Protein AF-A0A7I8J232-F1 (afdb_monomer_lite)

Radius of gyration: 17.25 Å; chains: 1; bounding box: 50×32×42 Å

InterPro domains:
  IPR032870 Alpha-ketoglutarate-dependent dioxygenase alkB homologue 7-like [PTHR21052] (78-134)
  IPR037151 Alpha-ketoglutarate-dependent dioxygenase AlkB-like superfamily [G3DSA:2.60.120.590] (66-136)

pLDDT: mean 78.14, std 16.06, range [40.56, 95.38]

Structure (mmCIF, N/CA/C/O backbone):
data_AF-A0A7I8J232-F1
#
_entry.id   AF-A0A7I8J232-F1
#
loop_
_atom_site.group_PDB
_atom_site.id
_atom_site.type_symbol
_atom_site.label_atom_id
_atom_site.label_alt_id
_atom_site.label_comp_id
_atom_site.label_asym_id
_atom_site.label_entity_id
_atom_site.label_seq_id
_atom_site.pdbx_PDB_ins_code
_atom_site.Cartn_x
_atom_site.Cartn_y
_atom_site.Cartn_z
_atom_site.occupancy
_atom_site.B_iso_or_equiv
_atom_site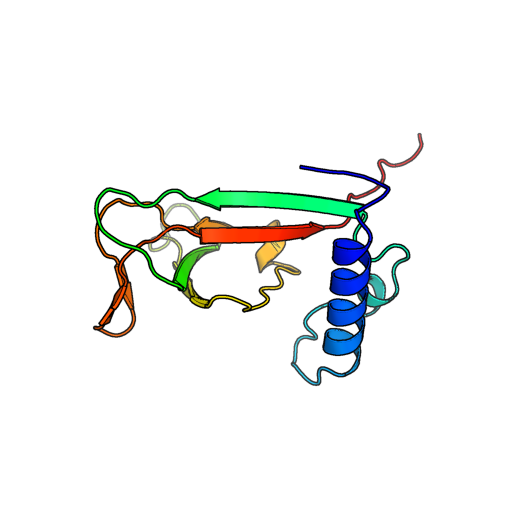.auth_seq_id
_atom_site.auth_comp_id
_atom_site.auth_asym_id
_atom_site.auth_atom_id
_atom_site.pdbx_PDB_model_num
ATOM 1 N N . MET A 1 1 ? 3.937 -14.935 0.954 1.00 87.88 1 MET A N 1
ATOM 2 C CA . MET A 1 1 ? 4.990 -14.049 0.406 1.00 87.88 1 MET A CA 1
ATOM 3 C C . MET A 1 1 ? 5.523 -14.684 -0.869 1.00 87.88 1 MET A C 1
ATOM 5 O O . MET A 1 1 ? 5.565 -15.906 -0.926 1.00 87.88 1 MET A O 1
ATOM 9 N N . ARG A 1 2 ? 5.876 -13.887 -1.877 1.00 89.38 2 ARG A N 1
ATOM 10 C CA . ARG A 1 2 ? 6.417 -14.339 -3.163 1.00 89.38 2 ARG A CA 1
ATOM 11 C C . ARG A 1 2 ? 7.542 -13.404 -3.613 1.00 89.38 2 ARG A C 1
ATOM 13 O O . ARG A 1 2 ? 7.480 -12.210 -3.329 1.00 89.38 2 ARG A O 1
ATOM 20 N N . PHE A 1 3 ? 8.542 -13.960 -4.286 1.00 89.12 3 PHE A N 1
ATOM 21 C CA . PHE A 1 3 ? 9.734 -13.267 -4.776 1.00 89.12 3 PHE A CA 1
ATOM 22 C C . PHE A 1 3 ? 9.948 -13.567 -6.259 1.00 89.12 3 PHE A C 1
ATOM 24 O O . PHE A 1 3 ? 9.501 -14.616 -6.727 1.00 89.12 3 PHE A O 1
ATOM 31 N N . GLY A 1 4 ? 10.687 -12.696 -6.946 1.00 85.00 4 GLY A N 1
ATOM 32 C CA . GLY A 1 4 ? 11.053 -12.882 -8.348 1.00 85.00 4 GLY A CA 1
ATOM 33 C C . GLY A 1 4 ? 9.831 -12.746 -9.244 1.00 85.00 4 GLY A C 1
ATOM 34 O O . GLY A 1 4 ? 9.130 -11.742 -9.155 1.00 85.00 4 GLY A O 1
ATOM 35 N N . ASP A 1 5 ? 9.562 -13.766 -10.059 1.00 88.38 5 ASP A N 1
ATOM 36 C CA . ASP A 1 5 ? 8.458 -13.780 -11.020 1.00 88.38 5 ASP A CA 1
ATOM 37 C C . ASP A 1 5 ? 7.102 -13.681 -10.311 1.00 88.38 5 ASP A C 1
ATOM 39 O O . ASP A 1 5 ? 6.544 -14.662 -9.791 1.00 88.38 5 ASP A O 1
ATOM 43 N N . LEU A 1 6 ? 6.572 -12.462 -10.255 1.00 92.56 6 LEU A N 1
ATOM 44 C CA . LEU A 1 6 ? 5.272 -12.163 -9.677 1.00 92.56 6 LEU A CA 1
ATOM 45 C C . LEU A 1 6 ? 4.150 -12.639 -10.621 1.00 92.56 6 LEU A C 1
ATOM 47 O O . LEU A 1 6 ? 4.354 -12.741 -11.829 1.00 92.56 6 LEU A O 1
ATOM 51 N N . PRO A 1 7 ? 2.965 -12.998 -10.091 1.00 94.56 7 PRO A N 1
ATOM 52 C CA . PRO A 1 7 ? 1.821 -13.321 -10.936 1.00 94.56 7 PRO A CA 1
ATOM 53 C C . PRO A 1 7 ? 1.444 -12.114 -11.800 1.00 94.56 7 PRO A C 1
ATOM 55 O O . PRO A 1 7 ? 1.595 -10.983 -11.349 1.00 94.56 7 PRO A O 1
ATOM 58 N N . ILE A 1 8 ? 0.893 -12.368 -12.991 1.00 94.75 8 ILE A N 1
ATOM 59 C CA . ILE A 1 8 ? 0.587 -11.343 -14.007 1.00 94.75 8 ILE A CA 1
ATOM 60 C C . ILE A 1 8 ? -0.149 -10.141 -13.402 1.00 94.75 8 ILE A C 1
ATOM 62 O O . ILE A 1 8 ? 0.330 -9.022 -13.508 1.00 94.75 8 ILE A O 1
ATOM 66 N N . TRP A 1 9 ? -1.212 -10.384 -12.628 1.00 95.38 9 TRP A N 1
ATOM 67 C CA . TRP A 1 9 ? -1.987 -9.311 -11.991 1.00 95.38 9 TRP A CA 1
ATOM 68 C C . TRP A 1 9 ? -1.162 -8.395 -11.068 1.00 95.38 9 TRP A C 1
ATOM 70 O O . TRP A 1 9 ? -1.538 -7.249 -10.840 1.00 95.38 9 TRP A O 1
ATOM 80 N N . ALA A 1 10 ? -0.071 -8.893 -10.477 1.00 94.31 10 ALA A N 1
ATOM 81 C CA . ALA A 1 10 ? 0.798 -8.108 -9.604 1.00 94.31 10 ALA A CA 1
ATOM 82 C C . ALA A 1 10 ? 1.795 -7.265 -10.407 1.00 94.31 10 ALA A C 1
ATOM 84 O O . ALA A 1 10 ? 2.154 -6.181 -9.951 1.00 94.31 10 ALA A O 1
ATOM 85 N N . SER A 1 11 ? 2.209 -7.748 -11.581 1.00 91.94 11 SER A N 1
ATOM 86 C CA . SER A 1 11 ? 2.949 -6.951 -12.560 1.00 91.94 11 SER A CA 1
ATOM 87 C C . SER A 1 11 ? 2.056 -5.846 -13.123 1.00 91.94 11 SER A C 1
ATOM 89 O O . SER A 1 11 ? 2.428 -4.686 -13.022 1.00 91.94 11 SER A O 1
ATOM 91 N N . ASP A 1 12 ? 0.825 -6.168 -13.533 1.00 95.06 12 ASP A N 1
ATOM 92 C CA . ASP A 1 12 ? -0.147 -5.171 -14.008 1.00 95.06 12 ASP A CA 1
ATOM 93 C C . ASP A 1 12 ? -0.405 -4.089 -12.942 1.00 95.06 12 ASP A C 1
ATOM 95 O O . ASP A 1 12 ? -0.435 -2.894 -13.224 1.00 95.06 12 ASP A O 1
ATOM 99 N N . LEU A 1 13 ? -0.545 -4.494 -11.671 1.00 94.69 13 LEU A N 1
ATOM 100 C CA . LEU A 1 13 ? -0.676 -3.556 -10.554 1.00 94.69 13 LEU A CA 1
ATOM 101 C C . LEU A 1 13 ? 0.579 -2.689 -10.367 1.00 94.69 13 LEU A C 1
ATOM 103 O O . LEU A 1 13 ? 0.463 -1.521 -10.003 1.00 94.69 13 LEU A O 1
ATOM 107 N N . SER A 1 14 ? 1.771 -3.252 -10.573 1.00 93.88 14 SER A N 1
ATOM 108 C CA . SER A 1 14 ? 3.031 -2.508 -10.512 1.00 93.88 14 SER A CA 1
ATOM 109 C C . SER A 1 14 ? 3.098 -1.438 -11.601 1.00 93.88 14 SER A C 1
ATOM 111 O O . SER A 1 14 ? 3.492 -0.310 -11.303 1.00 93.88 14 SER A O 1
ATOM 113 N N . ASP A 1 15 ? 2.674 -1.770 -12.818 1.00 93.44 15 ASP A N 1
ATOM 114 C CA . ASP A 1 15 ? 2.657 -0.849 -13.956 1.00 93.44 15 ASP A CA 1
ATOM 115 C C . ASP A 1 15 ? 1.663 0.293 -13.708 1.00 93.44 15 ASP A C 1
ATOM 117 O O . ASP A 1 15 ? 2.028 1.463 -13.807 1.00 93.44 15 ASP A O 1
ATOM 121 N N . LEU A 1 16 ? 0.458 -0.020 -13.212 1.00 94.06 16 LEU A N 1
ATOM 122 C CA . LEU A 1 16 ? -0.526 0.992 -12.802 1.00 94.06 16 LEU A CA 1
ATOM 123 C C . LEU A 1 16 ? 0.011 1.940 -11.715 1.00 94.06 16 LEU A C 1
ATOM 125 O O . LEU A 1 16 ? -0.267 3.139 -11.737 1.00 94.06 16 LEU A O 1
ATOM 129 N N . ILE A 1 17 ? 0.780 1.424 -10.749 1.00 93.00 17 ILE A N 1
ATOM 130 C CA . ILE A 1 17 ? 1.415 2.252 -9.711 1.00 93.00 17 ILE A CA 1
ATOM 131 C C . ILE A 1 17 ? 2.496 3.151 -10.320 1.00 93.00 17 ILE A C 1
ATOM 133 O O . ILE A 1 17 ? 2.603 4.313 -9.924 1.00 93.00 17 ILE A O 1
ATOM 137 N N . GLN A 1 18 ? 3.296 2.631 -11.255 1.00 92.88 18 GLN A N 1
ATOM 138 C CA . GLN A 1 18 ? 4.327 3.404 -11.945 1.00 92.88 18 GLN A CA 1
ATOM 139 C C . GLN A 1 18 ? 3.706 4.548 -12.747 1.00 92.88 18 GLN A C 1
ATOM 141 O O . GLN A 1 18 ? 4.137 5.689 -12.599 1.00 92.88 18 GLN A O 1
ATOM 146 N N . GLU A 1 19 ? 2.675 4.261 -13.541 1.00 92.38 19 GLU A N 1
ATOM 147 C CA . GLU A 1 19 ? 1.948 5.254 -14.333 1.00 92.38 19 GLU A CA 1
ATOM 148 C C . GLU A 1 19 ? 1.336 6.339 -13.444 1.00 92.38 19 GLU A C 1
ATOM 150 O O . GLU A 1 19 ? 1.556 7.528 -13.679 1.00 92.38 19 GLU A O 1
ATOM 155 N N . ALA A 1 20 ? 0.634 5.944 -12.375 1.00 90.62 20 ALA A N 1
ATOM 156 C CA . ALA A 1 20 ? 0.020 6.881 -11.438 1.00 90.62 20 ALA A CA 1
ATOM 157 C C . ALA A 1 20 ? 1.057 7.761 -10.723 1.00 90.62 20 ALA A C 1
ATOM 159 O O . ALA A 1 20 ? 0.822 8.951 -10.512 1.00 90.62 20 ALA A O 1
ATOM 160 N N . ALA A 1 21 ? 2.211 7.197 -10.356 1.00 90.50 21 ALA A N 1
ATOM 161 C CA . ALA A 1 21 ? 3.296 7.967 -9.763 1.00 90.50 21 ALA A CA 1
ATOM 162 C C . ALA A 1 21 ? 3.960 8.899 -10.787 1.00 90.50 21 ALA A C 1
ATOM 164 O O . ALA A 1 21 ? 4.250 10.037 -10.444 1.00 90.50 21 ALA A O 1
ATOM 165 N N . ALA A 1 22 ? 4.142 8.472 -12.040 1.00 89.94 22 ALA A N 1
ATOM 166 C CA . ALA A 1 22 ? 4.795 9.265 -13.084 1.00 89.94 22 ALA A CA 1
ATOM 167 C C . ALA A 1 22 ? 4.055 10.567 -13.422 1.00 89.94 22 ALA A C 1
ATOM 169 O O . ALA A 1 22 ? 4.695 11.549 -13.792 1.00 89.94 22 ALA A O 1
ATOM 170 N N . VAL A 1 23 ? 2.727 10.582 -13.282 1.00 90.31 23 VAL A N 1
ATOM 171 C CA . VAL A 1 23 ? 1.880 11.762 -13.534 1.00 90.31 23 VAL A CA 1
ATOM 172 C C . VAL A 1 23 ? 1.513 12.533 -12.260 1.00 90.31 23 VAL A C 1
ATOM 174 O O . VAL A 1 23 ? 0.718 13.466 -12.313 1.00 90.31 23 VAL A O 1
ATOM 177 N N . SER A 1 24 ? 2.037 12.127 -11.101 1.00 86.25 24 SER A N 1
ATOM 178 C CA . SER A 1 24 ? 1.716 12.753 -9.819 1.00 86.25 24 SER A CA 1
ATOM 179 C C . SER A 1 24 ? 2.527 14.031 -9.593 1.00 86.25 24 SER A C 1
ATOM 181 O O . SER A 1 24 ? 3.742 13.969 -9.412 1.00 86.25 24 SER A O 1
ATOM 183 N N . ASP A 1 25 ? 1.830 15.153 -9.420 1.00 86.56 25 ASP A N 1
ATOM 184 C CA . ASP A 1 25 ? 2.414 16.453 -9.046 1.00 86.56 25 ASP A CA 1
ATOM 185 C C . ASP A 1 25 ? 2.586 16.641 -7.520 1.00 86.56 25 ASP A C 1
ATOM 187 O O . ASP A 1 25 ? 2.807 17.750 -7.036 1.00 86.56 25 ASP A O 1
ATOM 191 N N . ALA A 1 26 ? 2.426 15.577 -6.723 1.00 83.19 26 ALA A N 1
ATOM 192 C CA . ALA A 1 26 ? 2.593 15.645 -5.271 1.00 83.19 26 ALA A CA 1
ATOM 193 C C . ALA A 1 26 ? 4.046 15.963 -4.873 1.00 83.19 26 ALA A C 1
ATOM 195 O O . ALA A 1 26 ? 4.978 15.368 -5.408 1.00 83.19 26 ALA A O 1
ATOM 196 N N . GLU A 1 27 ? 4.227 16.835 -3.875 1.00 81.69 27 GLU A N 1
ATOM 197 C CA . GLU A 1 27 ? 5.533 17.194 -3.310 1.00 81.69 27 GLU A CA 1
ATOM 198 C C . GLU A 1 27 ? 5.613 16.830 -1.811 1.00 81.69 27 GLU A C 1
ATOM 200 O O . GLU A 1 27 ? 4.777 17.292 -1.028 1.00 81.69 27 GLU A O 1
ATOM 205 N N . PRO A 1 28 ? 6.607 16.025 -1.378 1.00 80.31 28 PRO A N 1
ATOM 206 C CA . PRO A 1 28 ? 7.609 15.362 -2.211 1.00 80.31 28 PRO A CA 1
ATOM 207 C C . PRO A 1 28 ? 6.991 14.262 -3.083 1.00 80.31 28 PRO A C 1
ATOM 209 O O . PRO A 1 28 ? 6.047 13.581 -2.675 1.00 80.31 28 PRO A O 1
ATOM 212 N N . HIS A 1 29 ? 7.579 14.053 -4.261 1.00 84.31 29 HIS A N 1
ATOM 213 C CA . HIS A 1 29 ? 7.117 13.042 -5.207 1.00 84.31 29 HIS A CA 1
ATOM 214 C C . HIS A 1 29 ? 7.045 11.641 -4.555 1.00 84.31 29 HIS A C 1
ATOM 216 O O . HIS A 1 29 ? 8.004 11.219 -3.891 1.00 84.31 29 HIS A O 1
ATOM 222 N N . PRO A 1 30 ? 5.932 10.894 -4.718 1.00 82.50 30 PRO A N 1
ATOM 223 C CA . PRO A 1 30 ? 5.622 9.725 -3.891 1.00 82.50 30 PRO A CA 1
ATOM 224 C C . PRO A 1 30 ? 6.658 8.606 -4.035 1.00 82.50 30 PRO A C 1
ATOM 226 O O . PRO A 1 30 ? 7.038 7.963 -3.051 1.00 82.50 30 PRO A O 1
ATOM 229 N N . ILE A 1 31 ? 7.157 8.395 -5.255 1.00 85.50 31 ILE A N 1
ATOM 230 C CA . ILE A 1 31 ? 8.213 7.431 -5.565 1.00 85.50 31 ILE A CA 1
ATOM 231 C C . ILE A 1 31 ? 9.392 8.196 -6.167 1.00 85.50 31 ILE A C 1
ATOM 233 O O . ILE A 1 31 ? 9.290 8.606 -7.314 1.00 85.50 31 ILE A O 1
ATOM 237 N N . PRO A 1 32 ? 10.532 8.356 -5.467 1.00 84.50 32 PRO A N 1
ATOM 238 C CA . PRO A 1 32 ? 11.690 9.071 -6.001 1.00 84.50 32 PRO A CA 1
ATOM 239 C C . PRO A 1 32 ? 12.024 8.657 -7.441 1.00 84.50 32 PRO A C 1
ATOM 241 O O . PRO A 1 32 ? 12.095 7.461 -7.722 1.00 84.50 32 PRO A O 1
ATOM 244 N N . GLY A 1 33 ? 12.277 9.615 -8.340 1.00 83.19 33 GLY A N 1
ATOM 245 C CA . GLY A 1 33 ? 12.386 9.343 -9.784 1.00 83.19 33 GLY A CA 1
ATOM 246 C C . GLY A 1 33 ? 13.402 8.255 -10.165 1.00 83.19 33 GLY A C 1
ATOM 247 O O . GLY A 1 33 ? 13.152 7.448 -11.054 1.00 83.19 33 GLY A O 1
ATOM 248 N N . HIS A 1 34 ? 14.513 8.140 -9.428 1.00 83.94 34 HIS A N 1
ATOM 249 C CA . HIS A 1 34 ? 15.517 7.082 -9.628 1.00 83.94 34 HIS A CA 1
ATOM 250 C C . HIS A 1 34 ? 15.036 5.667 -9.231 1.00 83.94 34 HIS A C 1
ATOM 252 O O . HIS A 1 34 ? 15.676 4.669 -9.565 1.00 83.94 34 HIS A O 1
ATOM 258 N N . LEU A 1 35 ? 13.947 5.562 -8.464 1.00 88.00 35 LEU A N 1
ATOM 259 C CA . LEU A 1 35 ? 13.279 4.307 -8.116 1.00 88.00 35 LEU A CA 1
ATOM 260 C C . LEU A 1 35 ? 12.131 3.991 -9.070 1.00 88.00 35 LEU A C 1
ATOM 262 O O . LEU A 1 35 ? 11.883 2.813 -9.298 1.00 88.00 35 LEU A O 1
ATOM 266 N N . LEU A 1 36 ? 11.457 5.016 -9.600 1.00 88.50 36 LEU A N 1
ATOM 267 C CA . LEU A 1 36 ? 10.262 4.873 -10.430 1.00 88.50 36 LEU A CA 1
ATOM 268 C C . LEU A 1 36 ? 10.527 4.061 -11.703 1.00 88.50 36 LEU A C 1
ATOM 270 O O . LEU A 1 36 ? 9.720 3.217 -12.063 1.00 88.50 36 LEU A O 1
ATOM 274 N N . TRP A 1 37 ? 11.686 4.246 -12.332 1.00 87.81 37 TRP A N 1
ATOM 275 C CA . TRP A 1 37 ? 12.049 3.607 -13.608 1.00 87.81 37 TRP A CA 1
ATOM 276 C C . TRP A 1 37 ? 12.864 2.321 -13.454 1.00 87.81 37 TRP A C 1
ATOM 278 O O . TRP A 1 37 ? 13.640 1.931 -14.325 1.00 87.81 37 TRP A O 1
ATOM 288 N N . ARG A 1 38 ? 12.750 1.673 -12.298 1.00 89.62 38 ARG A N 1
ATOM 289 C CA . ARG A 1 38 ? 13.406 0.398 -12.032 1.00 89.62 38 ARG A CA 1
ATOM 290 C C . ARG A 1 38 ? 12.712 -0.735 -12.777 1.00 89.62 38 ARG A C 1
ATOM 292 O O . ARG A 1 38 ? 11.494 -0.813 -12.753 1.00 89.62 38 ARG A O 1
ATOM 299 N N . ASP A 1 39 ? 13.504 -1.667 -13.302 1.00 87.88 39 ASP A N 1
ATOM 300 C CA . ASP A 1 39 ? 12.997 -2.898 -13.912 1.00 87.88 39 ASP A CA 1
ATOM 301 C C . ASP A 1 39 ? 13.490 -4.144 -13.135 1.00 87.88 39 ASP A C 1
ATOM 303 O O . ASP A 1 39 ? 14.704 -4.265 -12.876 1.00 87.88 39 ASP A O 1
ATOM 307 N N . PRO A 1 40 ? 12.590 -4.997 -12.607 1.00 89.38 40 PRO A N 1
ATOM 308 C CA . PRO A 1 40 ? 11.173 -4.697 -12.361 1.00 89.38 40 PRO A CA 1
ATOM 309 C C . PRO A 1 40 ? 11.025 -3.669 -11.224 1.00 89.38 40 PRO A C 1
ATOM 311 O O . PRO A 1 40 ? 11.863 -3.621 -10.314 1.00 89.38 40 PRO A O 1
ATOM 314 N N . LEU A 1 41 ? 9.974 -2.844 -11.219 1.00 92.31 41 LEU A N 1
ATOM 315 C CA . LEU A 1 41 ? 9.796 -1.813 -10.181 1.00 92.31 41 LEU A CA 1
ATOM 316 C C . LEU A 1 41 ? 9.745 -2.438 -8.774 1.00 92.31 41 LEU A C 1
ATOM 318 O O . LEU A 1 41 ? 10.424 -1.974 -7.848 1.00 92.31 41 LEU A O 1
ATOM 322 N N . PHE A 1 42 ? 9.033 -3.559 -8.651 1.00 93.62 42 PHE A N 1
ATOM 323 C CA . PHE A 1 42 ? 8.968 -4.400 -7.461 1.00 93.62 42 PHE A CA 1
ATOM 324 C C . PHE A 1 42 ? 9.299 -5.857 -7.813 1.00 93.62 42 PHE A C 1
ATOM 326 O O . PHE A 1 42 ? 8.898 -6.351 -8.858 1.00 93.62 42 PHE A O 1
ATOM 333 N N . ASP A 1 43 ? 10.016 -6.555 -6.929 1.00 93.44 43 ASP A N 1
ATOM 334 C CA . ASP A 1 43 ? 10.418 -7.965 -7.109 1.00 93.44 43 ASP A CA 1
ATOM 335 C C . ASP A 1 43 ? 9.911 -8.879 -5.981 1.00 93.44 43 ASP A C 1
ATOM 337 O O . ASP A 1 43 ? 10.219 -10.072 -5.923 1.00 93.44 43 ASP A O 1
ATOM 341 N N . GLN A 1 44 ? 9.131 -8.318 -5.057 1.00 93.75 44 GLN A N 1
ATOM 342 C CA . GLN A 1 44 ? 8.590 -9.027 -3.914 1.00 93.75 44 GLN A CA 1
ATOM 343 C C . GLN A 1 44 ? 7.152 -8.595 -3.634 1.00 93.75 44 GLN A C 1
ATOM 345 O O . GLN A 1 44 ? 6.850 -7.409 -3.502 1.00 93.75 44 GLN A O 1
ATOM 350 N N . LEU A 1 45 ? 6.295 -9.597 -3.440 1.00 94.88 45 LEU A N 1
ATOM 351 C CA . LEU A 1 45 ? 4.892 -9.472 -3.071 1.00 94.88 45 LEU A CA 1
ATOM 352 C C . LEU A 1 45 ? 4.638 -10.118 -1.704 1.00 94.88 45 LEU A C 1
ATOM 354 O O . LEU A 1 45 ? 4.952 -11.288 -1.457 1.00 94.88 45 LEU A O 1
ATOM 358 N N . ILE A 1 46 ? 3.985 -9.382 -0.814 1.00 93.44 46 ILE A N 1
ATOM 359 C CA . ILE A 1 46 ? 3.472 -9.887 0.460 1.00 93.44 46 ILE A CA 1
ATOM 360 C C . ILE A 1 46 ? 1.963 -9.667 0.474 1.00 93.44 46 ILE A C 1
ATOM 362 O O . ILE A 1 46 ? 1.495 -8.559 0.232 1.00 93.44 46 ILE A O 1
ATOM 366 N N . VAL A 1 47 ? 1.205 -10.721 0.765 1.00 92.25 47 VAL A N 1
ATOM 367 C CA . VAL A 1 47 ? -0.243 -10.642 0.970 1.00 92.25 47 VAL A CA 1
ATOM 368 C C . VAL A 1 47 ? -0.513 -10.997 2.421 1.00 92.25 47 VAL A C 1
ATOM 370 O O . VAL A 1 47 ? -0.172 -12.100 2.848 1.00 92.25 47 VAL A O 1
ATOM 373 N N . ASN A 1 48 ? -1.108 -10.068 3.162 1.00 87.75 48 ASN A N 1
ATOM 374 C CA . ASN A 1 48 ? -1.520 -10.285 4.544 1.00 87.75 48 ASN A CA 1
ATOM 375 C C . ASN A 1 48 ? -3.044 -10.285 4.617 1.00 87.75 48 ASN A C 1
ATOM 377 O O . ASN A 1 48 ? -3.681 -9.347 4.137 1.00 87.75 48 ASN A O 1
ATOM 381 N N . VAL A 1 49 ? -3.614 -11.311 5.248 1.00 86.62 49 VAL A N 1
ATOM 382 C CA . VAL A 1 49 ? -5.043 -11.376 5.571 1.00 86.62 49 VAL A CA 1
ATOM 383 C C . VAL A 1 49 ? -5.197 -11.206 7.076 1.00 86.62 49 VAL A C 1
ATOM 385 O O . VAL A 1 49 ? -4.600 -11.939 7.863 1.00 86.62 49 VAL A O 1
ATOM 388 N N . TYR A 1 50 ? -5.995 -10.228 7.472 1.00 79.12 50 TYR A N 1
ATOM 389 C CA . TYR A 1 50 ? -6.328 -9.932 8.856 1.00 79.12 50 TYR A CA 1
ATOM 390 C C . TYR A 1 50 ? -7.735 -10.460 9.101 1.00 79.12 50 TYR A C 1
ATOM 392 O O . TYR A 1 50 ? -8.677 -10.046 8.422 1.00 79.12 50 TYR A O 1
ATOM 400 N N . ALA A 1 51 ? -7.867 -11.413 10.021 1.00 72.62 51 ALA A N 1
ATOM 401 C CA . ALA A 1 51 ? -9.168 -11.871 10.479 1.00 72.62 51 ALA A CA 1
ATOM 402 C C . ALA A 1 51 ? -9.825 -10.784 11.348 1.00 72.62 51 ALA A C 1
ATOM 404 O O . ALA A 1 51 ? -9.108 -10.077 12.062 1.00 72.62 51 ALA A O 1
ATOM 405 N N . PRO A 1 52 ? -11.159 -10.650 11.301 1.00 67.06 52 PRO A N 1
ATOM 406 C CA . PRO A 1 52 ? -11.867 -9.850 12.286 1.00 67.06 52 PRO A CA 1
ATOM 407 C C . PRO A 1 52 ? -11.638 -10.463 13.679 1.00 67.06 52 PRO A C 1
ATOM 409 O O . PRO A 1 52 ? -11.688 -11.686 13.831 1.00 67.06 52 PRO A O 1
ATOM 412 N N . GLY A 1 53 ? -11.404 -9.629 14.697 1.00 60.41 53 GLY A N 1
ATOM 413 C CA . GLY A 1 53 ? -11.831 -9.998 16.052 1.00 60.41 53 GLY A CA 1
ATOM 414 C C . GLY A 1 53 ? -13.353 -10.171 16.042 1.00 60.41 53 GLY A C 1
ATOM 415 O O . GLY A 1 53 ? -14.000 -9.666 15.124 1.00 60.41 53 GLY A O 1
ATOM 416 N N . GLU A 1 54 ? -13.931 -10.929 16.979 1.00 42.56 54 GLU A N 1
ATOM 417 C CA . GLU A 1 54 ? -15.384 -11.151 16.999 1.00 42.56 54 GLU A CA 1
ATOM 418 C C . GLU A 1 54 ? -16.141 -9.832 16.757 1.00 42.56 54 GLU A C 1
ATOM 420 O O . GLU A 1 54 ? -15.787 -8.805 17.328 1.00 42.56 54 GLU A O 1
ATOM 425 N N . VAL A 1 55 ? -17.139 -9.921 15.865 1.00 40.56 55 VAL A N 1
ATOM 426 C CA . VAL A 1 55 ? -18.009 -8.907 15.227 1.00 40.56 55 VAL A CA 1
ATOM 427 C C . VAL A 1 55 ? -17.524 -8.099 13.990 1.00 40.56 55 VAL A C 1
ATOM 429 O O . VAL A 1 55 ? -17.029 -6.984 14.091 1.00 40.56 55 VAL A O 1
ATOM 432 N N . VAL A 1 56 ? -17.994 -8.597 12.822 1.00 41.72 56 VAL A N 1
ATOM 433 C CA . VAL A 1 56 ? -18.516 -7.874 11.623 1.00 41.72 56 VAL A CA 1
ATOM 434 C C . VAL A 1 56 ? -17.485 -7.337 10.598 1.00 41.72 56 VAL A C 1
ATOM 436 O O . VAL A 1 56 ? -16.407 -6.886 10.957 1.00 41.72 56 VAL A O 1
ATOM 439 N N . PRO A 1 57 ? -17.770 -7.391 9.276 1.00 40.81 57 PRO A N 1
ATOM 440 C CA . PRO A 1 57 ? -16.864 -6.878 8.245 1.00 40.81 57 PRO A CA 1
ATOM 441 C C . PRO A 1 57 ? -16.842 -5.340 8.167 1.00 40.81 57 PRO A C 1
ATOM 443 O O . PRO A 1 57 ? -17.879 -4.687 8.209 1.00 40.81 57 PRO A O 1
ATOM 446 N N . MET A 1 58 ? -15.658 -4.771 7.930 1.00 44.78 58 MET A N 1
ATOM 447 C CA . MET A 1 58 ? -15.432 -3.371 7.583 1.00 44.78 58 MET A CA 1
ATOM 448 C C . MET A 1 58 ? -14.221 -3.228 6.652 1.00 44.78 58 MET A C 1
ATOM 450 O O . MET A 1 58 ? -13.346 -4.092 6.567 1.00 44.78 58 MET A O 1
ATOM 454 N N . ARG A 1 59 ? -14.263 -2.100 5.939 1.00 48.47 59 ARG A N 1
ATOM 455 C CA . ARG A 1 59 ? -13.476 -1.640 4.804 1.00 48.47 59 ARG A CA 1
ATOM 456 C C . ARG A 1 59 ? -12.177 -0.886 5.171 1.00 48.47 59 ARG A C 1
ATOM 458 O O . ARG A 1 59 ? -11.253 -0.929 4.370 1.00 48.47 59 ARG A O 1
ATOM 465 N N . ASN A 1 60 ? -12.039 -0.270 6.350 1.00 47.47 60 ASN A N 1
ATOM 466 C CA . ASN A 1 60 ? -10.893 0.611 6.648 1.00 47.47 60 ASN A CA 1
ATOM 467 C C . ASN A 1 60 ? -10.034 0.114 7.829 1.00 47.47 60 ASN A C 1
ATOM 469 O O . ASN A 1 60 ? -10.537 -0.607 8.685 1.00 47.47 60 ASN A O 1
ATOM 473 N N . GLY A 1 61 ? -8.758 0.510 7.907 1.00 51.44 61 GLY A N 1
ATOM 474 C CA . GLY A 1 61 ? -7.890 0.245 9.067 1.00 51.44 61 GLY A CA 1
ATOM 475 C C . GLY A 1 61 ? -6.967 1.419 9.393 1.00 51.44 61 GLY A C 1
ATOM 476 O O . GLY A 1 61 ? -6.584 2.146 8.482 1.00 51.44 61 GLY A O 1
ATOM 477 N N . LEU A 1 62 ? -6.602 1.600 10.668 1.00 53.69 62 LEU A N 1
ATOM 478 C CA . LEU A 1 62 ? -5.613 2.605 11.072 1.00 53.69 62 LEU A CA 1
ATOM 479 C C . LEU A 1 62 ? -4.201 2.021 11.054 1.00 53.69 62 LEU A C 1
ATOM 481 O O . LEU A 1 62 ? -3.948 0.959 11.633 1.00 53.69 62 LEU A O 1
ATOM 485 N N . LEU A 1 63 ? -3.282 2.739 10.412 1.00 56.75 63 LEU A N 1
ATOM 486 C CA . LEU A 1 63 ? -1.848 2.507 10.519 1.00 56.75 63 LEU A CA 1
ATOM 487 C C . LEU A 1 63 ? -1.228 3.597 11.408 1.00 56.75 63 LEU A C 1
ATOM 489 O O . LEU A 1 63 ? -0.988 4.699 10.912 1.00 56.75 63 LEU A O 1
ATOM 493 N N . PRO A 1 64 ? -0.988 3.352 12.709 1.00 55.09 64 PRO A N 1
ATOM 494 C CA . PRO A 1 64 ? -0.100 4.196 13.494 1.00 55.09 64 PRO A CA 1
ATOM 495 C C . PRO A 1 64 ? 1.303 4.240 12.883 1.00 55.09 64 PRO A C 1
ATOM 497 O O . PRO A 1 64 ? 1.950 3.211 12.675 1.00 55.09 64 PRO A O 1
ATOM 500 N N . LEU A 1 65 ? 1.758 5.464 12.641 1.00 55.22 65 LEU A N 1
ATOM 501 C CA . LEU A 1 65 ? 3.121 5.826 12.292 1.00 55.22 65 LEU A CA 1
ATOM 502 C C . LEU A 1 65 ? 3.775 6.485 13.518 1.00 55.22 65 LEU A C 1
ATOM 504 O O . LEU A 1 65 ? 3.243 7.471 14.021 1.00 55.22 65 LEU A O 1
ATOM 508 N N . ALA A 1 66 ? 4.888 5.948 14.017 1.00 51.94 66 ALA A N 1
ATOM 509 C CA . ALA A 1 66 ? 5.635 6.500 15.150 1.00 51.94 66 ALA A CA 1
ATOM 510 C C . ALA A 1 66 ? 7.105 6.719 14.768 1.00 51.94 66 ALA A C 1
ATOM 512 O O . ALA A 1 66 ? 7.775 5.792 14.320 1.00 51.94 66 ALA A O 1
ATOM 513 N N . ALA A 1 67 ? 7.615 7.939 14.937 1.00 50.75 67 ALA A N 1
ATOM 514 C CA . ALA A 1 67 ? 9.026 8.242 14.698 1.00 50.75 67 ALA A CA 1
ATOM 515 C C . ALA A 1 67 ? 9.906 7.640 15.812 1.00 50.75 67 ALA A C 1
ATOM 517 O O . ALA A 1 67 ? 9.600 7.819 16.990 1.00 50.75 67 ALA A O 1
ATOM 518 N N . ALA A 1 68 ? 10.988 6.943 15.447 1.00 48.06 68 ALA A N 1
ATOM 519 C CA . ALA A 1 68 ? 11.857 6.248 16.403 1.00 48.06 68 ALA A CA 1
ATOM 520 C C . ALA A 1 68 ? 12.771 7.182 17.223 1.00 48.06 68 ALA A C 1
ATOM 522 O O . ALA A 1 68 ? 13.201 6.799 18.306 1.00 48.06 68 ALA A O 1
ATOM 523 N N . ASP A 1 69 ? 13.037 8.410 16.761 1.00 46.66 69 ASP A N 1
ATOM 524 C CA . ASP A 1 69 ? 13.968 9.354 17.411 1.00 46.66 69 ASP A CA 1
ATOM 525 C C . ASP A 1 69 ? 13.331 10.139 18.580 1.00 46.66 69 ASP A C 1
ATOM 527 O O . ASP A 1 69 ? 13.548 11.340 18.753 1.00 46.66 69 ASP A O 1
ATOM 531 N N . ALA A 1 70 ? 12.543 9.465 19.418 1.00 47.06 70 ALA A N 1
ATOM 532 C CA . ALA A 1 70 ? 12.157 9.997 20.719 1.00 47.06 70 ALA A CA 1
ATOM 533 C C . ALA A 1 70 ? 13.281 9.681 21.719 1.00 47.06 70 ALA A C 1
ATOM 535 O O . ALA A 1 70 ? 13.299 8.620 22.339 1.00 47.06 70 ALA A O 1
ATOM 536 N N . GLY A 1 71 ? 14.252 10.594 21.844 1.00 44.28 71 GLY A N 1
ATOM 537 C CA . GLY A 1 71 ? 15.317 10.501 22.845 1.00 44.28 71 GLY A CA 1
ATOM 538 C C . GLY A 1 71 ? 14.764 10.265 24.256 1.00 44.28 71 GLY A C 1
ATOM 539 O O . GLY A 1 71 ? 13.647 10.681 24.578 1.00 44.28 71 GLY A O 1
ATOM 540 N N . GLU A 1 72 ? 15.546 9.590 25.096 1.00 40.66 72 GLU A N 1
ATOM 541 C CA . GLU A 1 72 ? 15.209 9.278 26.486 1.00 40.66 72 GLU A CA 1
ATOM 542 C C . GLU A 1 72 ? 14.908 10.588 27.250 1.00 40.66 72 GLU A C 1
ATOM 544 O O . GLU A 1 72 ? 15.795 11.410 27.470 1.00 40.66 72 GLU A O 1
ATOM 549 N N . GLY A 1 73 ? 13.627 10.840 27.557 1.00 53.38 73 GLY A N 1
ATOM 550 C CA . GLY A 1 73 ? 13.140 12.090 28.171 1.00 53.38 73 GLY A CA 1
ATOM 551 C C . GLY A 1 73 ? 12.283 12.998 27.274 1.00 53.38 73 GLY A C 1
ATOM 552 O O . GLY A 1 73 ? 11.777 14.015 27.747 1.00 53.38 73 GLY A O 1
ATOM 553 N N . SER A 1 74 ? 12.074 12.645 26.004 1.00 50.75 74 SER A N 1
ATOM 554 C CA . SER A 1 74 ? 11.103 13.320 25.131 1.00 50.75 74 SER A CA 1
ATOM 555 C C . SER A 1 74 ? 9.662 12.850 25.413 1.00 50.75 74 SER A C 1
ATOM 557 O O . SER A 1 74 ? 9.464 11.723 25.880 1.00 50.75 74 SER 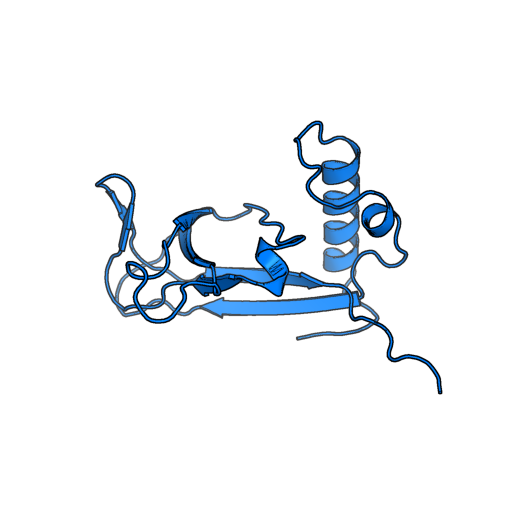A O 1
ATOM 559 N N . PRO A 1 75 ? 8.632 13.693 25.178 1.00 54.94 75 PRO A N 1
ATOM 560 C CA . PRO A 1 75 ? 7.241 13.244 25.221 1.00 54.94 75 PRO A CA 1
ATOM 561 C C . PRO A 1 75 ? 7.074 12.017 24.319 1.00 54.94 75 PRO A C 1
ATOM 563 O O . PRO A 1 75 ? 7.740 11.922 23.289 1.00 54.94 75 PRO A O 1
ATOM 566 N N . SER A 1 76 ? 6.204 11.082 24.724 1.00 54.56 76 SER A N 1
ATOM 567 C CA . SER A 1 76 ? 5.952 9.824 24.005 1.00 54.56 76 SER A CA 1
ATOM 568 C C . SER A 1 76 ? 5.960 10.040 22.487 1.00 54.56 76 SER A C 1
ATOM 570 O O . SER A 1 76 ? 5.305 10.994 22.048 1.00 54.56 76 SER A O 1
ATOM 572 N N . PRO A 1 77 ? 6.645 9.189 21.698 1.00 60.28 77 PRO A N 1
ATOM 573 C CA . PRO A 1 77 ? 6.814 9.407 20.266 1.00 60.28 77 PRO A CA 1
ATOM 574 C C . PRO A 1 77 ? 5.465 9.716 19.620 1.00 60.28 77 PRO A C 1
ATOM 576 O O . PRO A 1 77 ? 4.482 9.001 19.846 1.00 60.28 77 PRO A O 1
ATOM 579 N N . ALA A 1 78 ? 5.410 10.813 18.860 1.00 67.88 78 ALA A N 1
ATOM 580 C CA . ALA A 1 78 ? 4.187 11.254 18.208 1.00 67.88 78 ALA A CA 1
ATOM 581 C C . ALA A 1 78 ? 3.657 10.122 17.315 1.00 67.88 78 ALA A C 1
ATOM 583 O O . ALA A 1 78 ? 4.330 9.692 16.378 1.00 67.88 78 ALA A O 1
ATOM 584 N N . LYS A 1 79 ? 2.457 9.623 17.633 1.00 74.94 79 LYS A N 1
ATOM 585 C CA . LYS A 1 79 ? 1.742 8.642 16.815 1.00 74.94 79 LYS A CA 1
ATOM 586 C C . LYS A 1 79 ? 0.844 9.389 15.845 1.00 74.94 79 LYS A C 1
ATOM 588 O O . LYS A 1 79 ? -0.097 10.049 16.275 1.00 74.94 79 LYS A O 1
ATOM 593 N N . ILE A 1 80 ? 1.117 9.257 14.554 1.00 82.56 80 ILE A N 1
ATOM 594 C CA . ILE A 1 80 ? 0.290 9.815 13.486 1.00 82.56 80 ILE A CA 1
ATOM 595 C C . ILE A 1 80 ? -0.609 8.689 12.966 1.00 82.56 80 ILE A C 1
ATOM 597 O O . ILE A 1 80 ? -0.102 7.748 12.349 1.00 82.56 80 ILE A O 1
ATOM 601 N N . PRO A 1 81 ? -1.922 8.708 13.250 1.00 83.19 81 PRO A N 1
ATOM 602 C CA . PRO A 1 81 ? -2.823 7.691 12.737 1.00 83.19 81 PRO A CA 1
ATOM 603 C C . PRO A 1 81 ? -3.148 7.985 11.265 1.00 83.19 81 PRO A C 1
ATOM 605 O O . PRO A 1 81 ? -3.473 9.114 10.904 1.00 83.19 81 PRO A O 1
ATOM 608 N N . VAL A 1 82 ? -3.073 6.963 10.412 1.00 85.62 82 VAL A N 1
ATOM 609 C CA . VAL A 1 82 ? -3.464 7.050 8.995 1.00 85.62 82 VAL A CA 1
ATOM 610 C C . VAL A 1 82 ? -4.632 6.110 8.732 1.00 85.62 82 VAL A C 1
ATOM 612 O O . VAL A 1 82 ? -4.501 4.903 8.941 1.00 85.62 82 VAL A O 1
ATOM 615 N N . LEU A 1 83 ? -5.757 6.641 8.249 1.00 87.62 83 LEU A N 1
ATOM 616 C CA . LEU A 1 83 ? -6.903 5.839 7.823 1.00 87.62 83 LEU A CA 1
ATOM 617 C C . LEU A 1 83 ? -6.682 5.260 6.421 1.00 87.62 83 LEU A C 1
ATOM 619 O O . LEU A 1 83 ? -6.567 5.986 5.439 1.00 87.62 83 LEU A O 1
ATOM 623 N N . LEU A 1 84 ? -6.649 3.933 6.324 1.00 87.00 84 LEU A N 1
ATOM 624 C CA . LEU A 1 84 ? -6.495 3.195 5.072 1.00 87.00 84 LEU A CA 1
ATOM 625 C C . LEU A 1 84 ? -7.839 2.633 4.622 1.00 87.00 84 LEU A C 1
ATOM 627 O O . LEU A 1 84 ? -8.360 1.719 5.261 1.00 87.00 84 LEU A O 1
ATOM 631 N N . HIS A 1 85 ? -8.369 3.138 3.511 1.00 86.88 85 HIS A N 1
ATOM 632 C CA . HIS A 1 85 ? -9.588 2.644 2.864 1.00 86.88 85 HIS A CA 1
ATOM 633 C C . HIS A 1 85 ? -9.306 1.425 1.953 1.00 86.88 85 HIS A C 1
ATOM 635 O O . HIS A 1 85 ? -8.165 1.221 1.532 1.00 86.88 85 HIS A O 1
ATOM 641 N N . PRO A 1 86 ? -10.300 0.591 1.579 1.00 88.88 86 PRO A N 1
ATOM 642 C CA . PRO A 1 86 ? -10.084 -0.438 0.567 1.00 88.88 86 PRO A CA 1
ATOM 643 C C . PRO A 1 86 ? -9.686 0.220 -0.747 1.00 88.88 86 PRO A C 1
ATOM 645 O O . PRO A 1 86 ? -10.308 1.192 -1.167 1.00 88.88 86 PRO A O 1
ATOM 648 N N . GLY A 1 87 ? -8.665 -0.330 -1.398 1.00 88.75 87 GLY A N 1
ATOM 649 C CA . GLY A 1 87 ? -8.143 0.220 -2.646 1.00 88.75 87 GLY A CA 1
ATOM 650 C C . GLY A 1 87 ? -7.249 1.450 -2.471 1.00 88.75 87 GLY A C 1
ATOM 651 O O . GLY A 1 87 ? -6.667 1.886 -3.457 1.00 88.75 87 GLY A O 1
ATOM 652 N N . SER A 1 88 ? -7.073 1.989 -1.254 1.00 89.25 88 SER A N 1
ATOM 653 C CA . SER A 1 88 ? -6.087 3.052 -1.036 1.00 89.25 88 SER A CA 1
ATOM 654 C C . SER A 1 88 ? -4.668 2.516 -1.231 1.00 89.25 88 SER A C 1
ATOM 656 O O . SER A 1 88 ? -4.330 1.453 -0.696 1.00 89.25 88 SER A O 1
ATOM 658 N N . LEU A 1 89 ? -3.827 3.284 -1.918 1.00 89.75 89 LEU A N 1
ATOM 659 C CA . LEU A 1 89 ? -2.392 3.046 -2.015 1.00 89.75 89 LEU A CA 1
ATOM 660 C C . LEU A 1 89 ? -1.668 3.853 -0.935 1.00 89.75 89 LEU A C 1
ATOM 662 O O . LEU A 1 89 ? -1.903 5.048 -0.784 1.00 89.75 89 LEU A O 1
ATOM 666 N N . MET A 1 90 ? -0.761 3.204 -0.209 1.00 89.31 90 MET A N 1
ATOM 667 C CA . MET A 1 90 ? 0.140 3.871 0.726 1.00 89.31 90 MET A CA 1
ATOM 668 C C . MET A 1 90 ? 1.581 3.635 0.298 1.00 89.31 90 MET A C 1
ATOM 670 O O . MET A 1 90 ? 1.997 2.489 0.117 1.00 89.31 90 MET A O 1
ATOM 674 N N . VAL A 1 91 ? 2.348 4.718 0.186 1.00 89.56 91 VAL A N 1
ATOM 675 C CA . VAL A 1 91 ? 3.769 4.672 -0.154 1.00 89.56 91 VAL A CA 1
ATOM 676 C C . VAL A 1 91 ? 4.587 5.076 1.065 1.00 89.56 91 VAL A C 1
ATOM 678 O O . VAL A 1 91 ? 4.387 6.143 1.636 1.00 89.56 91 VAL A O 1
ATOM 681 N N . LEU A 1 92 ? 5.515 4.208 1.466 1.00 88.56 92 LEU A N 1
ATOM 682 C CA . LEU A 1 92 ? 6.497 4.495 2.507 1.00 88.56 92 LEU A CA 1
ATOM 683 C C . LEU A 1 92 ? 7.863 4.714 1.852 1.00 88.56 92 LEU A C 1
ATOM 685 O O . LEU A 1 92 ? 8.470 3.776 1.323 1.00 88.56 92 LEU A O 1
ATOM 689 N N . SER A 1 93 ? 8.357 5.949 1.898 1.00 85.12 93 SER A N 1
ATOM 690 C CA . SER A 1 93 ? 9.650 6.363 1.346 1.00 85.12 93 SER A CA 1
ATOM 691 C C . SER A 1 93 ? 10.433 7.201 2.367 1.00 85.12 93 SER A C 1
ATOM 693 O O . SER A 1 93 ? 9.888 7.635 3.383 1.00 85.12 93 SER A O 1
ATOM 695 N N . GLY A 1 94 ? 11.742 7.361 2.141 1.00 85.81 94 GLY A N 1
ATOM 696 C CA . GLY A 1 94 ? 12.620 8.153 3.012 1.00 85.81 94 GLY A CA 1
ATOM 697 C C . GLY A 1 94 ? 12.521 7.787 4.499 1.00 85.81 94 GLY A C 1
ATOM 698 O O . GLY A 1 94 ? 12.522 6.612 4.871 1.00 85.81 94 GLY A O 1
ATOM 699 N N . GLU A 1 95 ? 12.419 8.811 5.342 1.00 85.94 95 GLU A N 1
ATOM 700 C CA . GLU A 1 95 ? 12.361 8.701 6.804 1.00 85.94 95 GLU A CA 1
ATOM 701 C C . GLU A 1 95 ? 11.200 7.829 7.292 1.00 85.94 95 GLU A C 1
ATOM 703 O O . GLU A 1 95 ? 11.410 6.955 8.133 1.00 85.94 95 GLU A O 1
ATOM 708 N N . ALA A 1 96 ? 10.011 7.975 6.695 1.00 84.31 96 ALA A N 1
ATOM 709 C CA . ALA A 1 96 ? 8.828 7.191 7.055 1.00 84.31 96 ALA A CA 1
ATOM 710 C C . ALA A 1 96 ? 9.016 5.681 6.824 1.00 84.31 96 ALA A C 1
ATOM 712 O O . ALA A 1 96 ? 8.348 4.863 7.450 1.00 84.31 96 ALA A O 1
ATOM 713 N N . ARG A 1 97 ? 9.933 5.289 5.929 1.00 85.56 97 ARG A N 1
ATOM 714 C CA . ARG A 1 97 ? 10.269 3.881 5.683 1.00 85.56 97 ARG A CA 1
ATOM 715 C C . ARG A 1 97 ? 11.336 3.342 6.634 1.00 85.56 97 ARG A C 1
ATOM 717 O O . ARG A 1 97 ? 11.288 2.163 6.974 1.00 85.56 97 ARG A O 1
ATOM 724 N N . TYR A 1 98 ? 12.345 4.151 6.958 1.00 83.56 98 TYR A N 1
ATOM 725 C CA . TYR A 1 98 ? 13.570 3.667 7.608 1.00 83.56 98 TYR A CA 1
ATOM 726 C C . TYR A 1 98 ? 13.677 4.019 9.088 1.00 83.56 98 TYR A C 1
ATOM 728 O O . TYR A 1 98 ? 14.291 3.258 9.829 1.00 83.56 98 TYR A O 1
ATOM 736 N N . ARG A 1 99 ? 13.114 5.153 9.513 1.00 84.75 99 ARG A N 1
ATOM 737 C CA . ARG A 1 99 ? 13.217 5.649 10.894 1.00 84.75 99 ARG A CA 1
ATOM 738 C C . ARG A 1 99 ? 11.911 5.559 11.674 1.00 84.75 99 ARG A C 1
ATOM 740 O O . ARG A 1 99 ? 11.877 5.944 12.834 1.00 84.75 99 ARG A O 1
ATOM 747 N N . TRP A 1 100 ? 10.822 5.140 11.037 1.00 82.94 100 TRP A N 1
ATOM 748 C CA . TRP A 1 100 ? 9.505 5.133 11.661 1.00 82.94 100 TRP A CA 1
ATOM 749 C C . TRP A 1 100 ? 8.993 3.707 11.828 1.00 82.94 100 TRP A C 1
ATOM 751 O O . TRP A 1 100 ? 9.021 2.885 10.904 1.00 82.94 100 TRP A O 1
ATOM 761 N N . GLU A 1 101 ? 8.473 3.433 13.015 1.00 82.19 101 GLU A N 1
ATOM 762 C CA . GLU A 1 101 ? 7.659 2.260 13.260 1.00 82.19 101 GLU A CA 1
ATOM 763 C C . GLU A 1 101 ? 6.289 2.466 12.628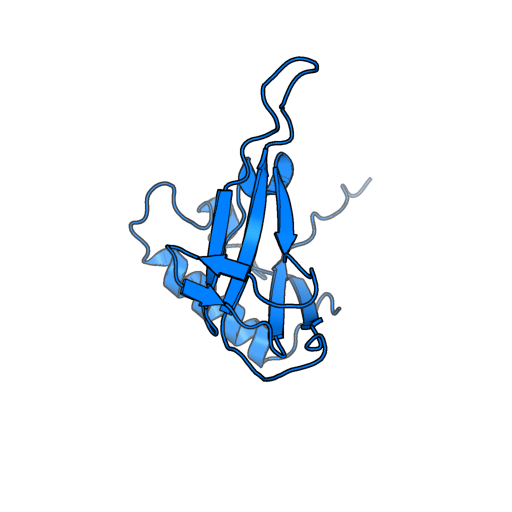 1.00 82.19 101 GLU A C 1
ATOM 765 O O . GLU A 1 101 ? 5.644 3.506 12.769 1.00 82.19 101 GLU A O 1
ATOM 770 N N . HIS A 1 102 ? 5.850 1.449 11.906 1.00 82.50 102 HIS A N 1
ATOM 771 C CA . HIS A 1 102 ? 4.572 1.425 11.228 1.00 82.50 102 HIS A CA 1
ATOM 772 C C . HIS A 1 102 ? 3.908 0.097 11.556 1.00 82.50 102 HIS A C 1
ATOM 774 O O . HIS A 1 102 ? 4.501 -0.974 11.422 1.00 82.50 102 HIS A O 1
ATOM 780 N N . GLY A 1 103 ? 2.664 0.159 12.003 1.00 79.69 103 GLY A N 1
ATOM 781 C CA . GLY A 1 103 ? 1.908 -1.026 12.377 1.00 79.69 103 GLY A CA 1
ATOM 782 C C . GLY A 1 103 ? 0.443 -0.798 12.108 1.00 79.69 103 GLY A C 1
ATOM 783 O O . GLY A 1 103 ? -0.010 0.333 12.135 1.00 79.69 103 GLY A O 1
ATOM 784 N N . ILE A 1 104 ? -0.302 -1.857 11.817 1.00 80.25 104 ILE A N 1
ATOM 785 C CA . ILE A 1 104 ? -1.763 -1.778 11.799 1.00 80.25 104 ILE A CA 1
ATOM 786 C C . ILE A 1 104 ? -2.213 -2.024 13.228 1.00 80.25 104 ILE A C 1
ATOM 788 O O . ILE A 1 104 ? -1.755 -2.988 13.845 1.00 80.25 104 ILE A O 1
ATOM 792 N N . ASP A 1 105 ? -3.095 -1.180 13.752 1.00 76.56 105 ASP A N 1
ATOM 793 C CA . ASP A 1 105 ? -3.686 -1.440 15.059 1.00 76.56 105 ASP A CA 1
ATOM 794 C C . ASP A 1 105 ? -4.639 -2.642 14.955 1.00 76.56 105 ASP A C 1
ATOM 796 O O . ASP A 1 105 ? -5.591 -2.636 14.172 1.00 76.56 105 ASP A O 1
ATOM 800 N N . ARG A 1 106 ? -4.326 -3.698 15.714 1.00 72.06 106 ARG A N 1
ATOM 801 C CA . ARG A 1 106 ? -5.039 -4.987 15.737 1.00 72.06 106 ARG A CA 1
ATOM 802 C C . ARG A 1 106 ? -5.734 -5.227 17.073 1.00 72.06 106 ARG A C 1
ATOM 804 O O . ARG A 1 106 ? -6.071 -6.370 17.381 1.00 72.06 106 ARG A O 1
ATOM 811 N N . ARG A 1 107 ? -5.879 -4.190 17.905 1.00 73.88 107 ARG A N 1
ATOM 812 C CA . ARG A 1 107 ? -6.608 -4.313 19.168 1.00 73.88 107 ARG A CA 1
ATOM 813 C C . ARG A 1 107 ? -8.040 -4.768 18.872 1.00 73.88 107 ARG A C 1
ATOM 815 O O . ARG A 1 107 ? -8.662 -4.185 17.988 1.00 73.88 107 ARG A O 1
ATOM 822 N N . PRO A 1 108 ? -8.558 -5.797 19.560 1.00 69.06 108 PRO A N 1
ATOM 823 C CA . PRO A 1 108 ? -9.935 -6.231 19.365 1.00 69.06 108 PRO A CA 1
ATOM 824 C C . PRO A 1 108 ? -10.910 -5.110 19.747 1.00 69.06 108 PRO A C 1
ATOM 826 O O . PRO A 1 108 ? -10.600 -4.271 20.592 1.00 69.06 108 PRO A O 1
ATOM 829 N N . GLY A 1 109 ? -12.095 -5.119 19.138 1.00 72.50 109 GLY A N 1
ATOM 830 C CA . GLY A 1 109 ? -13.116 -4.093 19.342 1.00 72.50 109 GLY A CA 1
ATOM 831 C C . GLY A 1 109 ? -13.065 -2.984 18.291 1.00 72.50 109 GLY A C 1
ATOM 832 O O . GLY A 1 109 ? -12.705 -3.215 17.133 1.00 72.50 109 GLY A O 1
ATOM 833 N N . PHE A 1 110 ? -13.472 -1.784 18.696 1.00 71.94 110 PHE A N 1
ATOM 834 C CA . PHE A 1 110 ? -13.570 -0.623 17.822 1.00 71.94 110 PHE A CA 1
ATOM 835 C C . PHE A 1 110 ? -12.384 0.330 17.989 1.00 71.94 110 PHE A C 1
ATOM 837 O O . PHE A 1 110 ? -11.758 0.404 19.046 1.00 71.94 110 PHE A O 1
ATOM 844 N N . GLN A 1 111 ? -12.069 1.063 16.926 1.00 79.00 111 GLN A N 1
ATOM 845 C CA . GLN A 1 111 ? -11.142 2.195 16.967 1.00 79.00 111 GLN A CA 1
ATOM 846 C C . GLN A 1 111 ? -11.933 3.486 16.756 1.00 79.00 111 GLN A C 1
ATOM 848 O O . GLN A 1 111 ? -13.014 3.443 16.188 1.00 79.00 111 GLN A O 1
ATOM 853 N N . MET A 1 112 ? -11.408 4.629 17.189 1.00 81.12 112 MET A N 1
ATOM 854 C CA . MET A 1 112 ? -12.040 5.926 16.933 1.00 81.12 112 MET A CA 1
ATOM 855 C C . MET A 1 112 ? -11.238 6.684 15.882 1.00 81.12 112 MET A C 1
ATOM 857 O O . MET A 1 112 ? -10.012 6.759 15.978 1.00 81.12 112 MET A O 1
ATOM 861 N N . TRP A 1 113 ? -11.922 7.270 14.907 1.00 82.69 113 TRP A N 1
ATOM 862 C CA . TRP A 1 113 ? -11.332 8.172 13.924 1.00 82.69 113 TRP A CA 1
ATOM 863 C C . TRP A 1 113 ? -12.222 9.394 13.765 1.00 82.69 113 TRP A C 1
ATOM 865 O O . TRP A 1 113 ? -13.379 9.256 13.396 1.00 82.69 113 TRP A O 1
ATOM 875 N N . GLU A 1 114 ? -11.697 10.578 14.086 1.00 86.19 114 GLU A N 1
ATOM 876 C CA . GLU A 1 114 ? -12.440 11.849 13.987 1.00 86.19 114 GLU A CA 1
ATOM 877 C C . GLU A 1 114 ? -13.801 11.843 14.718 1.00 86.19 114 GLU A C 1
ATOM 879 O O . GLU A 1 114 ? -14.733 12.534 14.331 1.00 86.19 114 GLU A O 1
ATOM 884 N N . GLY A 1 115 ? -13.911 11.071 15.806 1.00 83.88 115 GLY A N 1
ATOM 885 C CA . GLY A 1 115 ? -15.153 10.920 16.575 1.00 83.88 115 GLY A CA 1
ATOM 886 C C . GLY A 1 115 ? -16.071 9.791 16.097 1.00 83.88 115 GLY A C 1
ATOM 887 O O . GLY A 1 115 ? -17.021 9.464 16.801 1.00 83.88 115 GLY A O 1
ATOM 888 N N . GLU A 1 116 ? -15.746 9.139 14.981 1.00 84.06 116 GLU A N 1
ATOM 889 C CA . GLU A 1 116 ? -16.500 8.017 14.422 1.00 84.06 116 GLU A CA 1
ATOM 890 C C . GLU A 1 116 ? -15.916 6.663 14.835 1.00 84.06 116 GLU A C 1
ATOM 892 O O . GLU A 1 116 ? -14.696 6.467 14.897 1.00 84.06 116 GLU A O 1
ATOM 897 N N . GLU A 1 117 ? -16.802 5.699 15.084 1.00 83.56 117 GLU A N 1
ATOM 898 C CA . GLU A 1 117 ? -16.429 4.329 15.423 1.00 83.56 117 GLU A CA 1
ATOM 899 C C . GLU A 1 117 ? -16.005 3.547 14.166 1.00 83.56 117 GLU A C 1
ATOM 901 O O . GLU A 1 117 ? -16.798 3.247 13.272 1.00 83.56 117 GLU A O 1
ATOM 906 N N . LEU A 1 118 ? -14.736 3.149 14.116 1.00 78.69 118 LEU A N 1
ATOM 907 C CA . LEU A 1 118 ? -14.195 2.210 13.145 1.00 78.69 118 LEU A CA 1
ATOM 908 C C . LEU A 1 118 ? -14.324 0.782 13.674 1.00 78.69 118 LEU A C 1
ATOM 910 O O . LEU A 1 118 ? -13.595 0.349 14.572 1.00 78.69 118 LEU A O 1
ATOM 914 N N . ARG A 1 119 ? -15.211 0.013 13.055 1.00 71.44 119 ARG A N 1
ATOM 915 C CA . ARG A 1 119 ? -15.359 -1.421 13.315 1.00 71.44 119 ARG A CA 1
ATOM 916 C C . ARG A 1 119 ? -14.265 -2.174 12.560 1.00 71.44 119 ARG A C 1
ATOM 918 O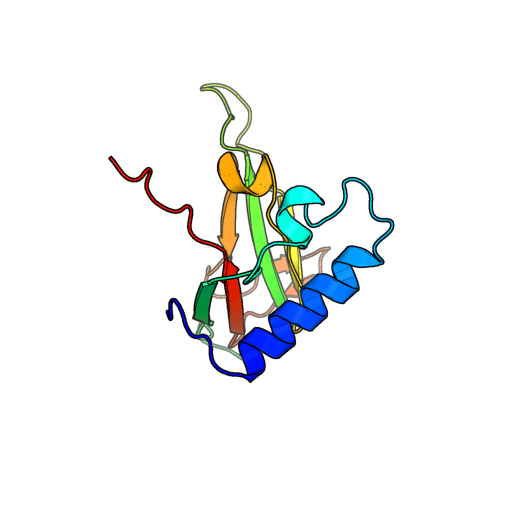 O . ARG A 1 119 ? -13.993 -1.868 11.407 1.00 71.44 119 ARG A O 1
ATOM 925 N N . GLN A 1 120 ? -13.599 -3.145 13.173 1.00 68.31 120 GLN A N 1
ATOM 926 C CA . GLN A 1 120 ? -12.555 -3.905 12.476 1.00 68.31 120 GLN A CA 1
ATOM 927 C C . GLN A 1 120 ? -13.144 -5.118 11.764 1.00 68.31 120 GLN A C 1
ATOM 929 O O . GLN A 1 120 ? -13.840 -5.916 12.376 1.00 68.31 120 GLN A O 1
ATOM 934 N N . GLY A 1 121 ? -12.821 -5.290 10.481 1.00 74.94 121 GLY A N 1
ATOM 935 C CA . GLY A 1 121 ? -13.277 -6.430 9.692 1.00 74.94 121 GLY A CA 1
ATOM 936 C C . GLY A 1 121 ? -12.163 -7.235 9.046 1.00 74.94 121 GLY A C 1
ATOM 937 O O . GLY A 1 121 ? -10.975 -6.971 9.230 1.00 74.94 121 GLY A O 1
ATOM 938 N N . ARG A 1 122 ? -12.558 -8.206 8.212 1.00 82.81 122 ARG A N 1
ATOM 939 C CA . ARG A 1 122 ? -11.599 -8.936 7.380 1.00 82.81 122 ARG A CA 1
ATOM 940 C C . ARG A 1 122 ? -10.940 -7.981 6.385 1.00 82.81 122 ARG A C 1
ATOM 942 O O . ARG A 1 122 ? -11.616 -7.451 5.507 1.00 82.81 122 ARG A O 1
ATOM 949 N N . ARG A 1 123 ? -9.618 -7.838 6.471 1.00 84.75 123 ARG A N 1
ATOM 950 C CA . ARG A 1 123 ? -8.816 -6.999 5.569 1.00 84.75 123 ARG A CA 1
ATOM 951 C C . ARG A 1 123 ? -7.787 -7.846 4.837 1.00 84.75 123 ARG A C 1
ATOM 953 O O . ARG A 1 123 ? -7.128 -8.674 5.455 1.00 84.75 123 ARG A O 1
ATOM 960 N N . THR A 1 124 ? -7.594 -7.582 3.551 1.00 89.62 124 THR A N 1
ATOM 961 C CA . THR A 1 124 ? -6.445 -8.085 2.788 1.00 89.62 124 THR A CA 1
ATOM 962 C C . THR A 1 124 ? -5.584 -6.897 2.394 1.00 89.62 124 THR A C 1
ATOM 964 O O . THR A 1 124 ? -6.101 -5.939 1.827 1.00 89.62 124 THR A O 1
ATOM 967 N N . SER A 1 125 ? -4.285 -6.941 2.683 1.00 91.50 125 SER A N 1
ATOM 968 C CA . SER A 1 125 ? -3.331 -5.983 2.121 1.00 91.50 125 SER A CA 1
ATOM 969 C C . SER A 1 125 ? -2.332 -6.657 1.214 1.00 91.50 125 SER A C 1
ATOM 971 O O . SER A 1 125 ? -1.855 -7.755 1.499 1.00 91.50 125 SER A O 1
ATOM 973 N N . ILE A 1 126 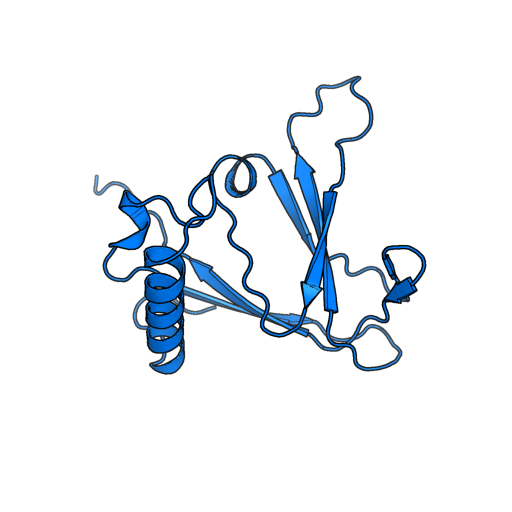? -1.981 -5.925 0.168 1.00 94.44 126 ILE A N 1
ATOM 974 C CA . ILE A 1 126 ? -0.947 -6.256 -0.795 1.00 94.44 126 ILE A CA 1
ATOM 975 C C . ILE A 1 126 ? 0.197 -5.278 -0.539 1.00 94.44 126 ILE A C 1
ATOM 977 O O . ILE A 1 126 ? -0.011 -4.068 -0.510 1.00 94.44 126 ILE A O 1
ATOM 981 N N . THR A 1 127 ? 1.396 -5.798 -0.309 1.00 94.75 127 THR A N 1
ATOM 982 C CA . THR A 1 127 ? 2.615 -5.002 -0.166 1.00 94.75 127 THR A CA 1
ATOM 983 C C . THR A 1 127 ? 3.582 -5.406 -1.264 1.00 94.75 127 THR A C 1
ATOM 985 O O . THR A 1 127 ? 3.997 -6.565 -1.327 1.00 94.75 127 THR A O 1
ATOM 988 N N . LEU A 1 128 ? 3.941 -4.440 -2.104 1.00 94.31 128 LEU A N 1
ATOM 989 C CA . LEU A 1 128 ? 4.955 -4.572 -3.141 1.00 94.31 128 LEU A CA 1
ATOM 990 C C . LEU A 1 128 ? 6.240 -3.889 -2.665 1.00 94.31 128 LEU A C 1
ATOM 992 O O . LEU A 1 128 ? 6.203 -2.784 -2.122 1.00 94.31 128 LEU A O 1
ATOM 996 N N . ARG A 1 129 ? 7.386 -4.554 -2.820 1.00 92.25 129 ARG A N 1
ATOM 997 C CA . ARG A 1 129 ? 8.696 -3.955 -2.533 1.00 92.25 129 ARG A CA 1
ATOM 998 C C . ARG A 1 129 ? 9.762 -4.489 -3.476 1.00 92.25 129 ARG A C 1
ATOM 1000 O O . ARG A 1 129 ? 9.598 -5.544 -4.078 1.00 92.25 129 ARG A O 1
ATOM 1007 N N . ARG A 1 130 ? 10.868 -3.751 -3.565 1.00 89.12 130 ARG A N 1
ATOM 1008 C CA . ARG A 1 130 ? 12.097 -4.221 -4.202 1.00 89.12 130 ARG A CA 1
ATOM 1009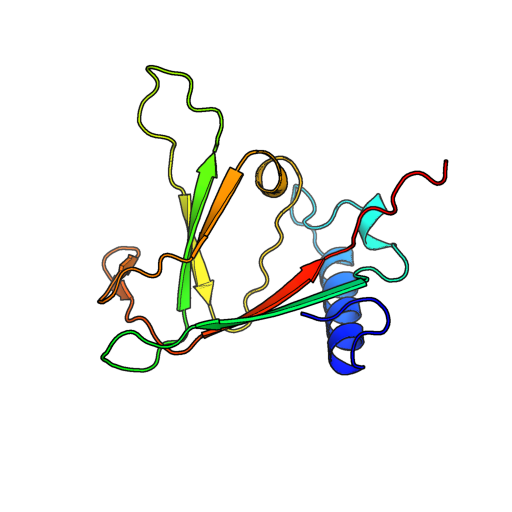 C C . ARG A 1 130 ? 13.146 -4.540 -3.151 1.00 89.12 130 ARG A C 1
ATOM 1011 O O . ARG A 1 130 ? 13.451 -3.689 -2.303 1.00 89.12 130 ARG A O 1
ATOM 1018 N N . LEU A 1 131 ? 13.698 -5.745 -3.198 1.00 84.38 131 LEU A N 1
ATOM 1019 C CA . LEU A 1 131 ? 14.832 -6.122 -2.371 1.00 84.38 131 LEU A CA 1
ATOM 1020 C C . LEU A 1 131 ? 16.085 -5.366 -2.815 1.00 84.38 131 LEU A C 1
ATOM 1022 O O . LEU A 1 131 ? 16.343 -5.150 -4.000 1.00 84.38 131 LEU A O 1
ATOM 1026 N N . ARG A 1 132 ? 16.903 -4.950 -1.843 1.00 79.94 132 ARG A N 1
ATOM 1027 C CA . ARG A 1 132 ? 18.271 -4.541 -2.163 1.00 79.94 132 ARG A CA 1
ATOM 1028 C C . ARG A 1 132 ? 19.025 -5.808 -2.543 1.00 79.94 132 ARG A C 1
ATOM 1030 O O . ARG A 1 132 ? 19.024 -6.763 -1.771 1.00 79.94 132 ARG A O 1
ATOM 1037 N N . ARG A 1 133 ? 19.657 -5.814 -3.716 1.00 72.69 133 ARG A N 1
ATOM 1038 C CA . ARG A 1 133 ? 20.629 -6.857 -4.049 1.00 72.69 133 ARG A CA 1
ATOM 1039 C C . ARG A 1 133 ? 21.763 -6.762 -3.028 1.00 72.69 133 ARG A C 1
ATOM 1041 O O . ARG A 1 133 ? 22.223 -5.653 -2.742 1.00 72.69 133 ARG A O 1
ATOM 1048 N N . SER A 1 134 ? 22.170 -7.891 -2.458 1.00 53.91 134 SER A N 1
ATOM 1049 C CA . SER A 1 134 ? 23.408 -7.951 -1.683 1.00 53.91 134 SER A CA 1
ATOM 1050 C C . SER A 1 134 ? 24.550 -7.447 -2.570 1.00 53.91 134 SER A C 1
ATOM 1052 O O . SER A 1 134 ? 24.518 -7.736 -3.772 1.00 53.91 134 SER A O 1
ATOM 1054 N N . PRO A 1 135 ? 25.532 -6.694 -2.040 1.00 53.16 135 PRO A N 1
ATOM 1055 C CA . PRO A 1 135 ? 26.742 -6.422 -2.798 1.00 53.16 135 PRO A CA 1
ATOM 1056 C C . PRO A 1 135 ? 27.311 -7.779 -3.206 1.00 53.16 135 PRO A C 1
ATOM 1058 O O . PRO A 1 135 ? 27.537 -8.632 -2.348 1.00 53.16 135 PRO A O 1
ATOM 1061 N N . SER A 1 136 ? 27.443 -8.014 -4.506 1.00 54.62 136 SER A N 1
ATOM 1062 C CA . SER A 1 136 ? 28.268 -9.106 -5.005 1.00 54.62 136 SER A CA 1
ATOM 1063 C C . SER A 1 136 ? 29.671 -8.862 -4.456 1.00 54.62 136 SER A C 1
ATOM 1065 O O . SER A 1 136 ? 30.247 -7.810 -4.742 1.00 54.62 136 SER A O 1
ATOM 1067 N N . GLY A 1 137 ? 30.127 -9.760 -3.580 1.00 44.56 137 GLY A N 1
ATOM 1068 C CA . GLY A 1 137 ? 31.508 -9.781 -3.102 1.00 44.56 137 GLY A CA 1
ATOM 1069 C C . GLY A 1 137 ? 32.490 -10.082 -4.221 1.00 44.56 137 GLY A C 1
ATOM 1070 O O . GLY A 1 137 ? 32.042 -10.570 -5.285 1.00 44.56 137 GLY A O 1
#

Foldseek 3Di:
DDFADDPPVVQVVQVVVLVVQVPDPDPVRLAPPVLSPDVVSFGDKDKDKDAADPDDADFKWWKWKFFQPQPDPRDHTDTDIDIGGHVDDDGQDDRSNPGIDIDIDPPHDWDDDPNDTHHHHIDMDMDTHHDDDDPPD

Secondary structure (DSSP, 8-state):
-EESS--HHHHHHHHHHHHHHHT---SS-SS-HHHHT-SSS--EEEEEEEPPSSS---S-EEEEEEES---TTSSS--EEEEEE-TT------HHHHHTEEE-----SSEEEETTEEEE---EEEEEEE-PPPPP--

Sequence (137 aa):
MRFGDLPIWASDLSDLIQEAAAVSDAEPHPIPGHLLWRDPLFDQLIVNVYAPGEVVPMRNGLLPLAAADAGEGSPSPAKIPVLLHPGSLMVLSGEARYRWEHGIDRRPGFQMWEGEELRQGRRTSITLRRLRRSPSG

Organism: Spirodela intermedia (NCBI:txid51605)